Protein AF-A0A0F9HMZ0-F1 (afdb_monomer)

Radius of gyration: 17.21 Å; Cα contacts (8 Å, |Δi|>4): 20; chains: 1; bounding box: 32×27×49 Å

pLDDT: mean 77.8, std 12.12, range [44.94, 93.88]

Sequence (105 aa):
MAMVFYSITKEVNLLLPMVVMAVAVAFVPAPIFSLLSKISRPGNLGLSFGILSMFASMGMLFGPYVTGFLRDKTGSYEVSFAFLSILALLLSLTAFALRIKMRGD

Foldseek 3Di:
DVVVVVVDPPDDDPPVVVVVVVVVVVVPPVCVLVVLVVVDDPVCSVVSVVVVVVVVVVCVVVLCVVLVVQCVVPVDNVRSVVVVVVVVVVVVVVVVVVVVVVVVD

Solvent-accessible surface area (backbone atoms only — not comparable to full-atom values): 6086 Å² total; per-residue (Å²): 116,74,69,65,62,64,68,42,70,81,84,65,61,73,60,57,64,50,51,55,49,54,56,57,55,65,63,48,59,61,59,53,57,54,50,48,62,72,74,41,55,88,92,44,42,69,60,53,53,48,53,52,48,51,54,49,51,48,46,66,54,50,49,58,52,52,41,47,51,47,28,72,74,64,78,40,68,65,61,31,52,50,52,52,49,52,53,51,49,52,50,50,50,52,52,49,53,50,53,56,56,68,72,74,113

Structure (mmCIF, N/CA/C/O backbone):
data_AF-A0A0F9HMZ0-F1
#
_entry.id   AF-A0A0F9HMZ0-F1
#
loop_
_atom_site.group_PDB
_atom_site.id
_atom_site.type_symbol
_atom_site.label_atom_id
_atom_site.label_alt_id
_atom_site.label_comp_id
_atom_site.label_asym_id
_atom_site.label_entity_id
_atom_site.label_seq_id
_atom_site.pdbx_PDB_ins_code
_atom_site.Cartn_x
_atom_site.Cartn_y
_atom_site.Cartn_z
_atom_site.occupancy
_atom_site.B_iso_or_equiv
_atom_site.auth_seq_id
_atom_site.auth_comp_id
_atom_site.auth_asym_id
_atom_site.auth_atom_id
_atom_site.pdbx_PDB_model_num
ATOM 1 N N . MET A 1 1 ? 2.892 -16.643 -9.243 1.00 49.12 1 MET A N 1
ATOM 2 C CA . MET A 1 1 ? 1.812 -15.709 -9.633 1.00 49.12 1 MET A CA 1
ATOM 3 C C . MET A 1 1 ? 2.305 -14.536 -10.476 1.00 49.12 1 MET A C 1
ATOM 5 O O . MET A 1 1 ? 1.674 -14.281 -11.484 1.00 49.12 1 MET A O 1
ATOM 9 N N . ALA A 1 2 ? 3.449 -13.901 -10.188 1.00 45.78 2 ALA A N 1
ATOM 10 C CA . ALA A 1 2 ? 3.995 -12.817 -11.028 1.00 45.78 2 ALA A CA 1
ATOM 11 C C . ALA A 1 2 ? 4.328 -13.220 -12.488 1.00 45.78 2 ALA A C 1
ATOM 13 O O . ALA A 1 2 ? 4.145 -12.430 -13.406 1.00 45.78 2 ALA A O 1
ATOM 14 N N . MET A 1 3 ? 4.749 -14.469 -12.723 1.00 45.12 3 MET A N 1
ATOM 15 C CA . MET A 1 3 ? 5.174 -14.939 -14.053 1.00 45.12 3 MET A CA 1
ATOM 16 C C . MET A 1 3 ? 4.003 -15.185 -15.032 1.00 45.12 3 MET A C 1
ATOM 18 O O . MET A 1 3 ? 4.167 -15.048 -16.240 1.00 45.12 3 MET A O 1
ATOM 22 N N . VAL A 1 4 ? 2.799 -15.474 -14.516 1.00 53.94 4 VAL A N 1
ATOM 23 C CA . VAL A 1 4 ? 1.580 -15.653 -15.335 1.00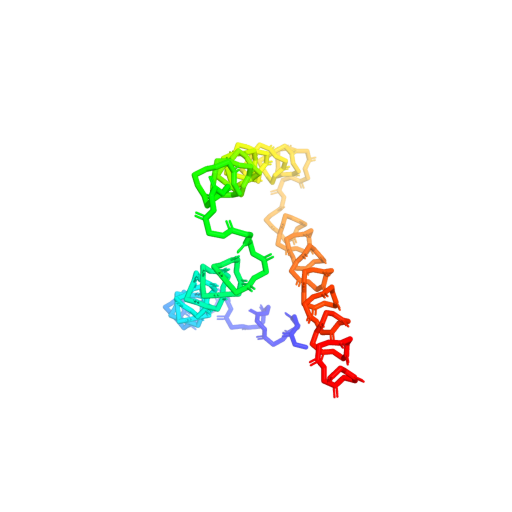 53.94 4 VAL A CA 1
ATOM 24 C C . VAL A 1 4 ? 1.074 -14.303 -15.853 1.00 53.94 4 VAL A C 1
ATOM 26 O O . VAL A 1 4 ? 0.629 -14.207 -16.992 1.00 53.94 4 VAL A O 1
ATOM 29 N N . PHE A 1 5 ? 1.228 -13.237 -15.062 1.00 54.66 5 PHE A N 1
ATOM 30 C CA . PHE A 1 5 ? 0.898 -11.875 -15.492 1.00 54.66 5 PHE A CA 1
ATOM 31 C C . PHE A 1 5 ? 1.864 -11.333 -16.557 1.00 54.66 5 PHE A C 1
ATOM 33 O O . PHE A 1 5 ? 1.451 -10.520 -17.377 1.00 54.66 5 PHE A O 1
ATOM 40 N N . TYR A 1 6 ? 3.114 -11.810 -16.588 1.00 54.12 6 TYR A N 1
ATOM 41 C CA . TYR A 1 6 ? 4.121 -11.382 -17.566 1.00 54.12 6 TYR A CA 1
ATOM 42 C C . TYR A 1 6 ? 3.863 -11.913 -18.986 1.00 54.12 6 TYR A C 1
ATOM 44 O O . TYR A 1 6 ? 4.194 -11.249 -19.961 1.00 54.12 6 TYR A O 1
ATOM 52 N N . SER A 1 7 ? 3.248 -13.094 -19.126 1.00 45.69 7 SER A N 1
ATOM 53 C CA . SER A 1 7 ? 3.023 -13.706 -20.450 1.00 45.69 7 SER A CA 1
ATOM 54 C C . SER A 1 7 ? 1.750 -13.216 -21.156 1.00 45.69 7 SER A C 1
ATOM 56 O O . SER A 1 7 ? 1.618 -13.400 -22.360 1.00 45.69 7 SER A O 1
ATOM 58 N N . ILE A 1 8 ? 0.818 -12.573 -20.440 1.00 52.69 8 ILE A N 1
ATOM 59 C CA . ILE A 1 8 ? -0.467 -12.099 -20.998 1.00 52.69 8 ILE A CA 1
ATOM 60 C C . ILE A 1 8 ? -0.343 -10.693 -21.618 1.00 52.69 8 ILE A C 1
ATOM 62 O O . ILE A 1 8 ? -1.125 -10.320 -22.487 1.00 52.69 8 ILE A O 1
ATOM 66 N N . THR A 1 9 ? 0.655 -9.902 -21.220 1.00 54.81 9 THR A N 1
ATOM 67 C CA . THR A 1 9 ? 0.768 -8.484 -21.603 1.00 54.81 9 THR A CA 1
ATOM 68 C C . THR A 1 9 ? 1.266 -8.229 -23.023 1.00 54.81 9 THR A C 1
ATOM 70 O O . THR A 1 9 ? 1.112 -7.104 -23.492 1.00 54.81 9 THR A O 1
ATOM 73 N N . LYS A 1 10 ? 1.849 -9.216 -23.720 1.00 52.38 10 LYS A N 1
ATOM 74 C CA . LYS A 1 10 ? 2.477 -8.959 -25.027 1.00 52.38 10 LYS A CA 1
ATOM 75 C C . LYS A 1 10 ? 1.561 -9.044 -26.247 1.00 52.38 10 LYS A C 1
ATOM 77 O O . LYS A 1 10 ? 1.842 -8.326 -27.192 1.00 52.38 10 LYS A O 1
ATOM 82 N N . GLU A 1 11 ? 0.487 -9.838 -26.251 1.00 56.19 11 GLU A N 1
ATOM 83 C CA . GLU A 1 11 ? -0.248 -10.076 -27.514 1.00 56.19 11 GLU A CA 1
ATOM 84 C C . GLU A 1 11 ? -1.786 -10.026 -27.414 1.00 56.19 11 GLU A C 1
ATOM 86 O O . GLU A 1 11 ? -2.448 -9.867 -28.434 1.00 56.19 11 GLU A O 1
ATOM 91 N N . VAL A 1 12 ? -2.415 -10.106 -26.228 1.00 54.06 12 VAL A N 1
ATOM 92 C CA . VAL A 1 12 ? -3.892 -10.050 -26.136 1.00 54.06 12 VAL A CA 1
ATOM 93 C C . VAL A 1 12 ? -4.377 -9.665 -24.727 1.00 54.06 12 VAL A C 1
ATOM 95 O O . VAL A 1 12 ? -4.215 -10.424 -23.780 1.00 54.06 12 VAL A O 1
ATOM 98 N N . ASN A 1 13 ? -5.069 -8.523 -24.616 1.00 60.62 13 ASN A N 1
ATOM 99 C CA . ASN A 1 13 ? -5.875 -8.053 -23.469 1.00 60.62 13 ASN A CA 1
ATOM 100 C C . ASN A 1 13 ? -5.160 -7.406 -22.266 1.00 60.62 13 ASN A C 1
ATOM 102 O O . ASN A 1 13 ? -5.132 -7.949 -21.164 1.00 60.62 13 ASN A O 1
ATOM 106 N N . LEU A 1 14 ? -4.795 -6.127 -22.423 1.00 65.00 14 LEU A N 1
ATOM 107 C CA . LEU A 1 14 ? -4.560 -5.186 -21.311 1.00 65.00 14 LEU A CA 1
ATOM 108 C C . LEU A 1 14 ? -5.749 -5.094 -20.325 1.00 65.00 14 LEU A C 1
ATOM 110 O O . LEU A 1 14 ? -5.571 -4.768 -19.155 1.00 65.00 14 LEU A O 1
ATOM 114 N N . LEU A 1 15 ? -6.966 -5.397 -20.789 1.00 74.12 15 LEU A N 1
ATOM 115 C CA . LEU A 1 15 ? -8.201 -5.301 -20.006 1.00 74.12 15 LEU A CA 1
ATOM 116 C C . LEU A 1 15 ? -8.245 -6.284 -18.831 1.00 74.12 15 LEU A C 1
ATOM 118 O O . LEU A 1 15 ? -8.708 -5.928 -17.751 1.00 74.12 15 LEU A O 1
ATOM 122 N N . LEU A 1 16 ? -7.744 -7.507 -19.016 1.00 76.12 16 LEU A N 1
ATOM 123 C CA . LEU A 1 16 ? -7.801 -8.552 -17.993 1.00 76.12 16 LEU A CA 1
ATOM 124 C C . LEU A 1 16 ? -7.024 -8.165 -16.718 1.00 76.12 16 LEU A C 1
ATOM 126 O O . LEU A 1 16 ? -7.632 -8.167 -15.645 1.00 76.12 16 LEU A O 1
ATOM 130 N N . PRO A 1 17 ? -5.733 -7.773 -16.775 1.00 75.06 17 PRO A N 1
ATOM 131 C CA . PRO A 1 17 ? -5.011 -7.347 -15.578 1.00 75.06 17 PRO A CA 1
ATOM 132 C C . PRO A 1 17 ? -5.602 -6.077 -14.947 1.00 75.06 17 PRO A C 1
ATOM 134 O O . PRO A 1 17 ? -5.613 -5.973 -13.722 1.00 75.06 17 PRO A O 1
ATOM 137 N N . MET A 1 18 ? -6.154 -5.149 -15.739 1.00 77.06 18 MET A N 1
ATOM 138 C CA . MET A 1 18 ? -6.819 -3.952 -15.204 1.00 77.06 18 MET A CA 1
ATOM 139 C C . MET A 1 18 ? -8.082 -4.298 -14.410 1.00 77.06 18 MET A C 1
ATOM 141 O O . MET A 1 18 ? -8.261 -3.786 -13.306 1.00 77.06 18 MET A O 1
ATOM 145 N N . VAL A 1 19 ? -8.932 -5.194 -14.926 1.00 84.81 19 VAL A N 1
ATOM 146 C CA . VAL A 1 19 ? -10.141 -5.648 -14.220 1.00 84.81 19 VAL A CA 1
ATOM 147 C C . VAL A 1 19 ? -9.769 -6.379 -12.933 1.00 84.81 19 VAL A C 1
ATOM 149 O O . VAL A 1 19 ? -10.339 -6.091 -11.883 1.00 84.81 19 VAL A O 1
ATOM 152 N N . VAL A 1 20 ? -8.774 -7.270 -12.975 1.00 83.56 20 VAL A N 1
ATOM 153 C CA . VAL A 1 20 ? -8.303 -7.987 -11.778 1.00 83.56 20 VAL A CA 1
ATOM 154 C C . VAL A 1 20 ? -7.776 -7.013 -10.720 1.00 83.56 20 VAL A C 1
ATOM 156 O O . VAL A 1 20 ? -8.119 -7.150 -9.547 1.00 83.56 20 VAL A O 1
ATOM 159 N N . MET A 1 21 ? -6.997 -6.001 -11.117 1.00 80.94 21 MET A N 1
ATOM 160 C CA . MET A 1 21 ? -6.528 -4.961 -10.195 1.00 80.94 21 MET A CA 1
ATOM 161 C C . MET A 1 21 ? -7.679 -4.128 -9.624 1.00 80.94 21 MET A C 1
ATOM 163 O O . MET A 1 21 ? -7.711 -3.899 -8.418 1.00 80.94 21 MET A O 1
ATOM 167 N N . ALA A 1 22 ? -8.635 -3.704 -10.454 1.00 83.56 22 ALA A N 1
ATOM 168 C CA . ALA A 1 22 ? -9.776 -2.902 -10.015 1.00 83.56 22 ALA A CA 1
ATOM 169 C C . ALA A 1 22 ? -10.638 -3.654 -8.992 1.00 83.56 22 ALA A C 1
ATOM 171 O O . ALA A 1 22 ? -10.965 -3.112 -7.935 1.00 83.56 22 ALA A O 1
ATOM 172 N N . VAL A 1 23 ? -10.942 -4.926 -9.272 1.00 87.06 23 VAL A N 1
ATOM 173 C CA . VAL A 1 23 ? -11.668 -5.797 -8.343 1.00 87.06 23 VAL A CA 1
ATOM 174 C C . VAL A 1 23 ? -10.875 -5.957 -7.049 1.00 87.06 23 VAL A C 1
ATOM 176 O O . VAL A 1 23 ? -11.430 -5.745 -5.977 1.00 87.06 23 VAL A O 1
ATOM 179 N N . ALA A 1 24 ? -9.576 -6.260 -7.121 1.00 84.00 24 ALA A N 1
ATOM 180 C CA . ALA A 1 24 ? -8.744 -6.432 -5.931 1.00 84.00 24 ALA A CA 1
ATOM 181 C C . ALA A 1 24 ? -8.700 -5.171 -5.050 1.00 84.00 24 ALA A C 1
ATOM 183 O O . ALA A 1 24 ? -8.849 -5.270 -3.833 1.00 84.00 24 ALA A O 1
ATOM 184 N N . VAL A 1 25 ? -8.547 -3.985 -5.649 1.00 82.81 25 VAL A N 1
ATOM 185 C CA . VAL A 1 25 ? -8.510 -2.704 -4.925 1.00 82.81 25 VAL A CA 1
ATOM 186 C C . VAL A 1 25 ? -9.855 -2.382 -4.270 1.00 82.81 25 VAL A C 1
ATOM 188 O O . VAL A 1 25 ? -9.872 -1.850 -3.161 1.00 82.81 25 VAL A O 1
ATOM 191 N N . ALA A 1 26 ? -10.980 -2.753 -4.887 1.00 86.25 26 ALA A N 1
ATOM 192 C CA . ALA A 1 26 ? -12.308 -2.527 -4.313 1.00 86.25 26 ALA A CA 1
ATOM 193 C C . ALA A 1 26 ? -12.515 -3.246 -2.964 1.00 86.25 26 ALA A C 1
ATOM 195 O O . ALA A 1 26 ? -13.255 -2.757 -2.110 1.00 86.25 26 ALA A O 1
ATOM 196 N N . PHE A 1 27 ? -11.820 -4.363 -2.729 1.00 84.44 27 PHE A N 1
ATOM 197 C CA . PHE A 1 27 ? -11.885 -5.106 -1.465 1.00 84.44 27 PHE A CA 1
ATOM 198 C C . PHE A 1 27 ? -10.986 -4.549 -0.353 1.00 84.44 27 PHE A C 1
ATOM 200 O O . PHE A 1 27 ? -11.045 -5.039 0.771 1.00 84.44 27 PHE A O 1
ATOM 207 N N . VAL A 1 28 ? -10.165 -3.534 -0.624 1.00 84.06 28 VAL A N 1
ATOM 208 C CA . VAL A 1 28 ? -9.220 -2.968 0.351 1.00 84.06 28 VAL A CA 1
ATOM 209 C C . VAL A 1 28 ? -9.878 -1.994 1.346 1.00 84.06 28 VAL A C 1
ATOM 211 O O . VAL A 1 28 ? -9.708 -2.189 2.551 1.00 84.06 28 VAL A O 1
ATOM 214 N N . PRO A 1 29 ? -10.645 -0.963 0.931 1.00 84.00 29 PRO A N 1
ATOM 215 C CA . PRO A 1 29 ? -11.132 0.055 1.867 1.00 84.00 29 PRO A CA 1
ATOM 216 C C . PRO A 1 29 ? -12.165 -0.477 2.871 1.00 84.00 29 PRO A C 1
ATOM 218 O O . PRO A 1 29 ? -12.134 -0.094 4.040 1.00 84.00 29 PRO A O 1
ATOM 221 N N . ALA A 1 30 ? -13.052 -1.384 2.450 1.00 85.06 30 ALA A N 1
ATOM 222 C CA . ALA A 1 30 ? -14.131 -1.910 3.291 1.00 85.06 30 ALA A CA 1
ATOM 223 C C . ALA A 1 30 ? -13.641 -2.555 4.611 1.00 85.06 30 ALA A C 1
ATOM 225 O O . ALA A 1 30 ? -14.082 -2.120 5.681 1.00 85.06 30 ALA A O 1
ATOM 226 N N . PRO A 1 31 ? -12.714 -3.535 4.597 1.00 84.56 31 PRO A N 1
ATOM 227 C CA . PRO A 1 31 ? -12.183 -4.108 5.828 1.00 84.56 31 PRO A CA 1
ATOM 228 C C . PRO A 1 31 ? -11.332 -3.110 6.615 1.00 84.56 31 PRO A C 1
ATOM 230 O O . PRO A 1 31 ? -11.404 -3.126 7.837 1.00 84.56 31 PRO A O 1
ATOM 233 N N . ILE A 1 32 ? -10.572 -2.219 5.965 1.00 85.50 32 ILE A N 1
ATOM 234 C CA . ILE A 1 32 ? -9.716 -1.245 6.665 1.00 85.50 32 ILE A CA 1
ATOM 235 C C . ILE A 1 32 ? -10.554 -0.299 7.530 1.00 85.50 32 ILE A C 1
ATOM 237 O O . ILE A 1 32 ? -10.277 -0.145 8.720 1.00 85.50 32 ILE A O 1
ATOM 241 N N . PHE A 1 33 ? -11.599 0.306 6.961 1.00 85.69 33 PHE A N 1
ATOM 242 C CA . PHE A 1 33 ? -12.441 1.246 7.700 1.00 85.69 33 PHE A CA 1
ATOM 243 C C . PHE A 1 33 ? -13.287 0.553 8.772 1.00 85.69 33 PHE A C 1
ATOM 245 O O . PHE A 1 33 ? -13.426 1.077 9.879 1.00 85.69 33 PHE A O 1
ATOM 252 N N . SER A 1 34 ? -13.795 -0.651 8.484 1.00 86.06 34 SER A N 1
ATOM 253 C CA . SER A 1 34 ? -14.520 -1.451 9.477 1.00 86.06 34 SER A CA 1
ATOM 254 C C . SER A 1 34 ? -13.620 -1.831 10.658 1.00 86.06 34 SER A C 1
ATOM 256 O O . SER A 1 34 ? -13.995 -1.618 11.813 1.00 86.06 34 SER A O 1
ATOM 258 N N . LEU A 1 35 ? -12.401 -2.310 10.391 1.00 82.94 35 LEU A N 1
ATOM 259 C CA . LEU A 1 35 ? -11.456 -2.719 11.427 1.00 82.94 35 LEU A CA 1
ATOM 260 C C . LEU A 1 35 ? -11.006 -1.545 12.293 1.00 82.94 35 LEU A C 1
ATOM 262 O O . LEU A 1 35 ? -10.944 -1.672 13.515 1.00 82.94 35 LEU A O 1
ATOM 266 N N . LEU A 1 36 ? -10.742 -0.393 11.670 1.00 84.25 36 LEU A N 1
ATOM 267 C CA . LEU A 1 36 ? -10.344 0.812 12.388 1.00 84.25 36 LEU A CA 1
ATOM 268 C C . LEU A 1 36 ? -11.431 1.238 13.380 1.00 84.25 36 LEU A C 1
ATOM 270 O O . LEU A 1 36 ? -11.131 1.469 14.546 1.00 84.25 36 LEU A O 1
ATOM 274 N N . SER A 1 37 ? -12.699 1.242 12.957 1.00 82.31 37 SER A N 1
ATOM 275 C CA . SER A 1 37 ? -13.821 1.582 13.842 1.00 82.31 37 SER A CA 1
ATOM 276 C C . SER A 1 37 ? -13.978 0.626 15.035 1.00 82.31 37 SER A C 1
ATOM 278 O O . SER A 1 37 ? -14.435 1.051 16.092 1.00 82.31 37 SER A O 1
ATOM 280 N N . LYS A 1 38 ? -13.556 -0.640 14.895 1.00 82.62 38 LYS A N 1
ATOM 281 C CA . LYS A 1 38 ? -13.617 -1.657 15.957 1.00 82.62 38 LYS A CA 1
ATOM 282 C C . LYS A 1 38 ? -12.476 -1.535 16.975 1.00 82.62 38 LYS A C 1
ATOM 284 O O . LYS A 1 38 ? -12.668 -1.869 18.140 1.00 82.62 38 LYS A O 1
ATOM 289 N N . ILE A 1 39 ? -11.293 -1.096 16.543 1.00 81.56 39 ILE A N 1
ATOM 290 C CA . ILE A 1 39 ? -10.102 -0.953 17.405 1.00 81.56 39 ILE A CA 1
ATOM 291 C C . ILE A 1 39 ? -10.077 0.427 18.084 1.00 81.56 39 ILE A C 1
ATOM 293 O O . ILE A 1 39 ? -9.557 0.584 19.191 1.00 81.56 39 ILE A O 1
ATOM 297 N N . SER A 1 40 ? -10.641 1.444 17.436 1.00 80.31 40 SER A N 1
ATOM 298 C CA . SER A 1 40 ? -10.663 2.808 17.950 1.00 80.31 40 SER A CA 1
ATOM 299 C C . SER A 1 40 ? -11.685 2.995 19.070 1.00 80.31 40 SER A C 1
ATOM 301 O O . SER A 1 40 ? -12.832 2.566 18.988 1.00 80.31 40 SER A O 1
ATOM 303 N N . ARG A 1 41 ? -11.284 3.715 20.125 1.00 76.81 41 ARG A N 1
ATOM 304 C CA . ARG A 1 41 ? -12.205 4.120 21.197 1.00 76.81 41 ARG A CA 1
ATOM 305 C C . ARG A 1 41 ? -13.246 5.113 20.648 1.00 76.81 41 ARG A C 1
ATOM 307 O O . ARG A 1 41 ? -12.845 6.009 19.901 1.00 76.81 41 ARG A O 1
ATOM 314 N N . PRO A 1 42 ? -14.523 5.047 21.077 1.00 72.00 42 PRO A N 1
ATOM 315 C CA . PRO A 1 42 ? -15.605 5.890 20.551 1.00 72.00 42 PRO A CA 1
ATOM 316 C C . PRO A 1 42 ? -15.309 7.399 20.571 1.00 72.00 42 PRO A C 1
ATOM 318 O O . PRO A 1 42 ? -15.703 8.113 19.657 1.00 72.00 42 PRO A O 1
ATOM 321 N N . GLY A 1 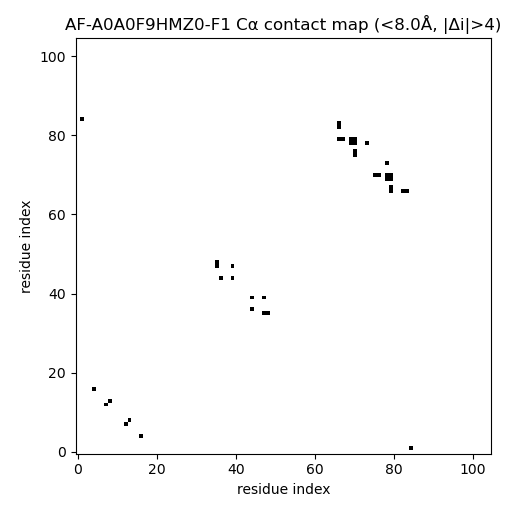43 ? -14.561 7.883 21.570 1.00 78.88 43 GLY A N 1
ATOM 322 C CA . GLY A 1 43 ? -14.183 9.299 21.682 1.00 78.88 43 GLY A CA 1
ATOM 323 C C . GLY A 1 43 ? -13.057 9.762 20.746 1.00 78.88 43 GLY A C 1
ATOM 324 O O . GLY A 1 43 ? -12.913 10.957 20.528 1.00 78.88 43 GLY A O 1
ATOM 325 N N . ASN A 1 44 ? -12.276 8.844 20.162 1.00 83.69 44 ASN A N 1
ATOM 326 C CA . ASN A 1 44 ? -11.068 9.158 19.379 1.00 83.69 44 ASN A CA 1
ATOM 327 C C . ASN A 1 44 ? -11.152 8.683 17.917 1.00 83.69 44 ASN A C 1
ATOM 329 O O . ASN A 1 44 ? -10.123 8.524 17.249 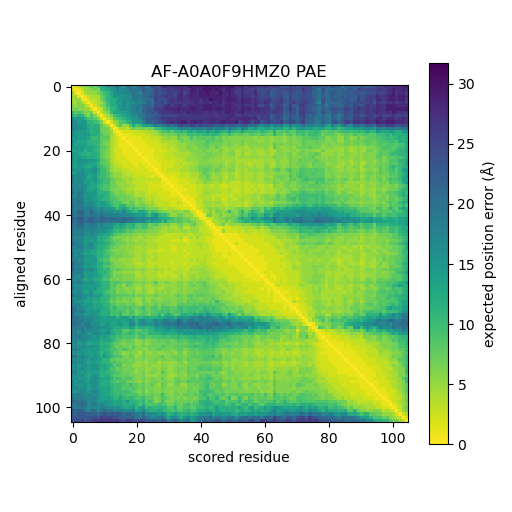1.00 83.69 44 ASN A O 1
ATOM 333 N N . LEU A 1 45 ? -12.362 8.440 17.406 1.00 84.38 45 LEU A N 1
ATOM 334 C CA . LEU A 1 45 ? -12.572 7.986 16.028 1.00 84.38 45 LEU A CA 1
ATOM 335 C C . LEU A 1 45 ? -11.989 8.986 15.018 1.00 84.38 45 LEU A C 1
ATOM 337 O O . LEU A 1 45 ? -11.206 8.588 14.160 1.00 84.38 45 LEU A O 1
ATOM 341 N N . GLY A 1 46 ? -12.258 10.286 15.183 1.00 86.50 46 GLY A N 1
ATOM 342 C CA . GLY A 1 46 ? -11.723 11.329 14.296 1.00 86.50 46 GLY A CA 1
ATOM 343 C C . GLY A 1 46 ? -10.191 11.343 14.218 1.00 86.50 46 GLY A C 1
ATOM 344 O O . GLY A 1 46 ? -9.633 11.413 13.127 1.00 86.50 46 GLY A O 1
ATOM 345 N N . LEU A 1 47 ? -9.500 11.176 15.353 1.00 88.25 47 LEU A N 1
ATOM 346 C CA . LEU A 1 47 ? -8.033 11.088 15.387 1.00 88.25 47 LEU A CA 1
ATOM 347 C C . LEU A 1 47 ? -7.517 9.828 14.688 1.00 88.25 47 LEU A C 1
ATOM 349 O O . LEU A 1 47 ? -6.539 9.886 13.948 1.00 88.25 47 LEU A O 1
ATOM 353 N N . SER A 1 48 ? -8.191 8.695 14.884 1.00 88.00 48 SER A N 1
ATOM 354 C CA . SER A 1 48 ? -7.787 7.421 14.281 1.00 88.00 48 SER A CA 1
ATOM 355 C C . SER A 1 48 ? -7.918 7.449 12.756 1.00 88.00 48 SER A C 1
ATOM 357 O O . SER A 1 48 ? -6.997 7.052 12.043 1.00 88.00 48 SER A O 1
ATOM 359 N N . PHE A 1 49 ? -9.035 7.979 12.248 1.00 89.56 49 PHE A N 1
ATOM 360 C CA . PHE A 1 49 ? -9.236 8.192 10.813 1.00 89.56 49 PHE A CA 1
ATOM 361 C C . PHE A 1 49 ? -8.302 9.273 10.254 1.00 89.56 49 PHE A C 1
ATOM 363 O O . PHE A 1 49 ? -7.846 9.146 9.118 1.00 89.56 49 PHE A O 1
ATOM 370 N N . GLY A 1 50 ? -7.965 10.297 11.045 1.00 90.75 50 GLY A N 1
ATOM 371 C CA . GLY A 1 50 ? -6.980 11.317 10.682 1.00 90.75 50 GLY A CA 1
ATOM 372 C C . GLY A 1 50 ? -5.588 10.725 10.462 1.0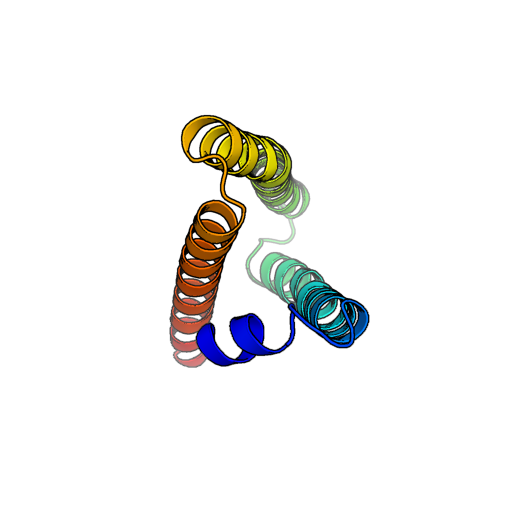0 90.75 50 GLY A C 1
ATOM 373 O O . GLY A 1 50 ? -4.991 10.939 9.409 1.00 90.75 50 GLY A O 1
ATOM 374 N N . ILE A 1 51 ? -5.106 9.903 11.401 1.00 91.12 51 ILE A N 1
ATOM 375 C CA . ILE A 1 51 ? -3.823 9.196 11.271 1.00 91.12 51 ILE A CA 1
ATOM 376 C C . ILE A 1 51 ? -3.841 8.273 10.046 1.00 91.12 51 ILE A C 1
ATOM 378 O O . ILE A 1 51 ? -2.925 8.336 9.226 1.00 91.12 51 ILE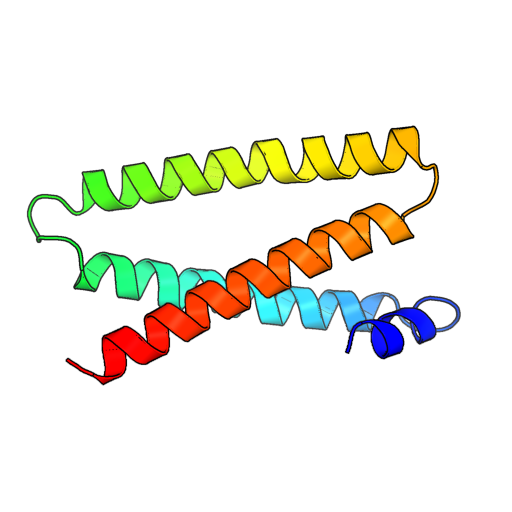 A O 1
ATOM 382 N N . LEU A 1 52 ? -4.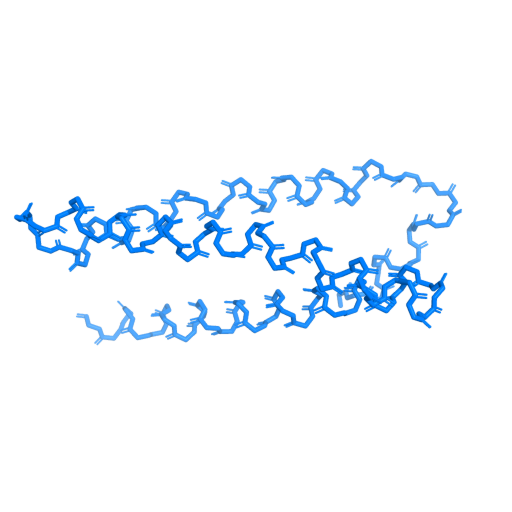900 7.467 9.870 1.00 90.44 52 LEU A N 1
ATOM 383 C CA . LEU A 1 52 ? -5.049 6.606 8.690 1.00 90.44 52 LEU A CA 1
ATOM 384 C C . LEU A 1 52 ? -4.974 7.422 7.386 1.00 90.44 52 LEU A C 1
ATOM 386 O O . LEU A 1 52 ? -4.263 7.041 6.457 1.00 90.44 52 LEU A O 1
ATOM 39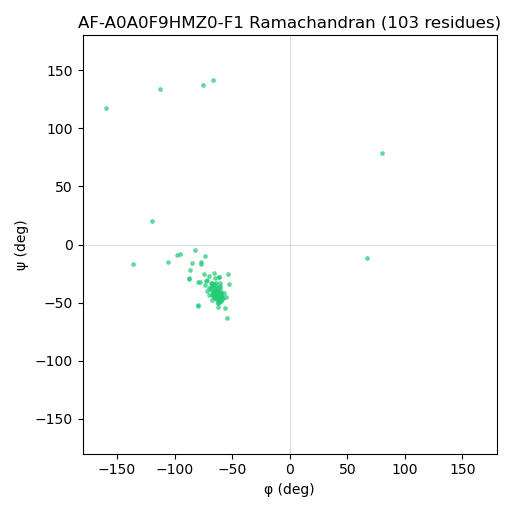0 N N . SER A 1 53 ? -5.668 8.559 7.331 1.00 90.06 53 SER A N 1
ATOM 391 C CA . SER A 1 53 ? -5.710 9.434 6.153 1.00 90.06 53 SER A CA 1
ATOM 392 C C . SER A 1 53 ? -4.362 10.095 5.858 1.00 90.06 53 SER A C 1
ATOM 394 O O . SER A 1 53 ? -4.005 10.244 4.687 1.00 90.06 53 SER A O 1
ATOM 396 N N . MET A 1 54 ? -3.580 10.448 6.886 1.00 93.88 54 MET A N 1
ATOM 397 C CA . MET A 1 54 ? -2.217 10.958 6.695 1.00 93.88 54 MET A CA 1
ATOM 398 C C . MET A 1 54 ? -1.321 9.901 6.051 1.00 93.88 54 MET A C 1
ATOM 400 O O . MET A 1 54 ? -0.665 10.191 5.051 1.00 93.88 54 MET A O 1
ATOM 404 N N . PHE A 1 55 ? -1.337 8.667 6.563 1.00 90.06 55 PHE A N 1
ATOM 405 C CA . PHE A 1 55 ? -0.556 7.575 5.977 1.00 90.06 55 PHE A CA 1
ATOM 406 C C . PHE A 1 55 ? -1.017 7.230 4.556 1.00 90.06 55 PHE A C 1
ATOM 408 O O . PHE A 1 55 ? -0.179 7.017 3.681 1.00 90.06 55 PHE A O 1
ATOM 415 N N . ALA A 1 56 ? -2.327 7.236 4.293 1.00 88.19 56 ALA A N 1
ATOM 416 C CA . ALA A 1 56 ? -2.860 7.042 2.946 1.00 88.19 56 ALA A CA 1
ATOM 417 C C . ALA A 1 56 ? -2.381 8.138 1.979 1.00 88.19 56 ALA A C 1
ATOM 419 O O . ALA A 1 56 ? -1.931 7.836 0.874 1.00 88.19 56 ALA A O 1
ATOM 420 N N . SER A 1 57 ? -2.405 9.403 2.410 1.00 91.81 57 SER A N 1
ATOM 421 C CA . SER A 1 57 ? -1.929 10.539 1.610 1.00 91.81 57 SER A CA 1
ATOM 422 C C . SER A 1 57 ? -0.426 10.471 1.347 1.00 91.81 57 SER A C 1
ATOM 424 O O . SER A 1 57 ? 0.011 10.706 0.222 1.00 91.81 57 SER A O 1
ATOM 426 N N . MET A 1 58 ? 0.369 10.073 2.345 1.00 92.69 58 MET A N 1
ATOM 427 C CA . MET A 1 58 ? 1.794 9.802 2.148 1.00 92.69 58 MET A CA 1
ATOM 428 C C . MET A 1 58 ? 2.003 8.691 1.117 1.00 92.69 58 MET A C 1
ATOM 430 O O . MET A 1 58 ? 2.810 8.854 0.210 1.00 92.69 58 MET A O 1
ATOM 434 N N . GLY A 1 59 ? 1.249 7.593 1.194 1.00 86.44 59 GLY A N 1
ATOM 435 C CA . GLY A 1 59 ? 1.314 6.517 0.204 1.00 86.44 59 GLY A CA 1
ATOM 436 C C . GLY A 1 59 ? 0.998 6.994 -1.218 1.00 86.44 59 GLY A C 1
ATOM 437 O O . GLY A 1 59 ? 1.724 6.656 -2.151 1.00 86.44 59 GLY A O 1
ATOM 438 N N . MET A 1 60 ? -0.031 7.831 -1.378 1.00 87.44 60 MET A N 1
ATOM 439 C CA . MET A 1 60 ? -0.390 8.431 -2.671 1.00 87.44 60 MET A CA 1
ATOM 440 C C . MET A 1 60 ? 0.679 9.386 -3.212 1.00 87.44 60 MET A C 1
ATOM 442 O O . MET A 1 60 ? 0.810 9.508 -4.425 1.00 87.44 60 MET A O 1
ATOM 446 N N . LEU A 1 61 ? 1.459 10.031 -2.343 1.00 90.88 61 LEU A N 1
ATOM 447 C CA . LEU A 1 61 ? 2.579 10.882 -2.743 1.00 90.88 61 LEU A CA 1
ATOM 448 C C . LEU A 1 61 ? 3.824 10.056 -3.100 1.00 90.88 61 LEU A C 1
ATOM 450 O O . LEU A 1 61 ? 4.389 10.196 -4.184 1.00 90.88 61 LEU A O 1
ATOM 454 N N . PHE A 1 62 ? 4.255 9.175 -2.195 1.00 87.69 62 PHE A N 1
ATOM 455 C CA . PHE A 1 62 ? 5.491 8.408 -2.346 1.00 87.69 62 PHE A CA 1
ATOM 456 C C . PHE A 1 62 ? 5.378 7.299 -3.396 1.00 87.69 62 PHE A C 1
ATOM 458 O O . PHE A 1 62 ? 6.364 7.000 -4.062 1.00 87.69 62 PHE A O 1
ATOM 465 N N . GLY A 1 63 ? 4.196 6.708 -3.589 1.00 84.19 63 GLY A N 1
ATOM 466 C CA . GLY A 1 63 ? 3.959 5.644 -4.569 1.00 84.19 63 GLY A CA 1
ATOM 467 C C . GLY A 1 63 ? 4.380 6.018 -5.998 1.00 84.19 63 GLY A C 1
ATOM 468 O O . GLY A 1 63 ? 5.303 5.397 -6.537 1.00 84.19 63 GLY A O 1
ATOM 469 N N . PRO A 1 64 ? 3.758 7.032 -6.629 1.00 84.88 64 PRO A N 1
ATOM 470 C CA . PRO A 1 64 ? 4.136 7.483 -7.966 1.00 84.88 64 PRO A CA 1
ATOM 471 C C . PRO A 1 64 ? 5.539 8.096 -7.999 1.00 84.88 64 PRO A C 1
ATOM 473 O O . PRO A 1 64 ? 6.256 7.895 -8.974 1.00 84.88 64 PRO A O 1
ATOM 476 N N . TYR A 1 65 ? 5.972 8.781 -6.934 1.00 86.31 65 TYR A N 1
ATOM 477 C CA . TYR A 1 65 ? 7.308 9.377 -6.876 1.00 86.31 65 TYR A CA 1
ATOM 478 C C . TYR A 1 65 ? 8.418 8.320 -6.960 1.00 86.31 65 TYR A C 1
ATOM 480 O O . TYR A 1 65 ? 9.313 8.412 -7.798 1.00 86.31 65 TYR A O 1
ATOM 488 N N . VAL A 1 66 ? 8.338 7.272 -6.136 1.00 84.69 66 VAL A N 1
ATOM 489 C CA . VAL A 1 66 ? 9.339 6.198 -6.113 1.00 84.69 66 VAL A CA 1
ATOM 490 C C . VAL A 1 66 ? 9.256 5.356 -7.386 1.00 84.69 66 VAL A C 1
ATOM 492 O O . VAL A 1 66 ? 10.282 5.060 -7.991 1.00 84.69 66 VAL A O 1
ATOM 495 N N . THR A 1 67 ? 8.053 4.997 -7.841 1.00 81.44 67 THR A N 1
ATOM 496 C CA . THR A 1 67 ? 7.891 4.185 -9.063 1.00 81.44 67 THR A CA 1
ATOM 497 C C . THR A 1 67 ? 8.290 4.927 -10.338 1.00 81.44 67 THR A C 1
ATOM 499 O O . THR A 1 67 ? 8.832 4.297 -11.250 1.00 81.44 67 THR A O 1
ATOM 502 N N . GLY A 1 68 ? 8.074 6.246 -10.384 1.00 82.38 68 GLY A N 1
ATOM 503 C CA . GLY A 1 68 ? 8.554 7.143 -11.432 1.00 82.38 68 GLY A CA 1
ATOM 504 C C . GLY A 1 68 ? 10.073 7.269 -11.416 1.00 82.38 68 GLY A C 1
ATOM 505 O O . GLY A 1 68 ? 10.709 7.022 -12.431 1.00 82.38 68 GLY A O 1
ATOM 506 N N . PHE A 1 69 ? 10.678 7.498 -10.249 1.00 82.75 69 PHE A N 1
ATOM 507 C CA . PHE A 1 69 ? 12.137 7.554 -10.122 1.00 82.75 69 PHE A CA 1
ATOM 508 C C . PHE A 1 69 ? 12.826 6.236 -10.523 1.00 82.75 69 PHE A C 1
ATOM 510 O O . PHE A 1 69 ?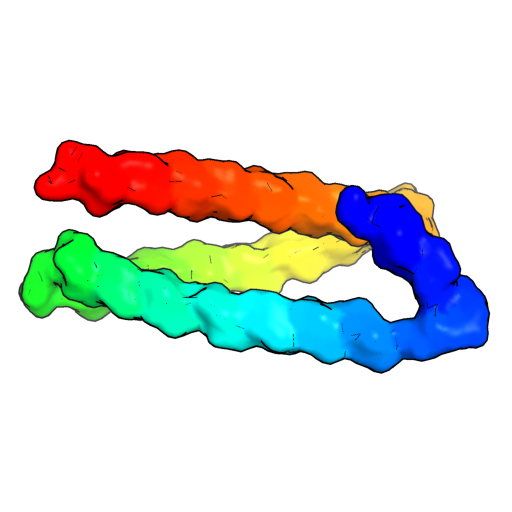 13.856 6.242 -11.200 1.00 82.75 69 PHE A O 1
ATOM 517 N N . LEU A 1 70 ? 12.248 5.089 -10.143 1.00 79.44 70 LEU A N 1
ATOM 518 C CA . LEU A 1 70 ? 12.721 3.768 -10.575 1.00 79.44 70 LEU A CA 1
ATOM 519 C C . LEU A 1 70 ? 12.606 3.604 -12.094 1.00 79.44 70 LEU A C 1
ATOM 521 O O . LEU A 1 70 ? 13.516 3.065 -12.725 1.00 79.44 70 LEU A O 1
ATOM 525 N N . ARG A 1 71 ? 11.521 4.097 -12.694 1.00 77.88 71 ARG A N 1
ATOM 526 C CA . ARG A 1 71 ? 11.351 4.077 -14.147 1.00 77.88 71 ARG A CA 1
ATOM 527 C C . ARG A 1 71 ? 12.407 4.938 -14.839 1.00 77.88 71 ARG A C 1
ATOM 529 O O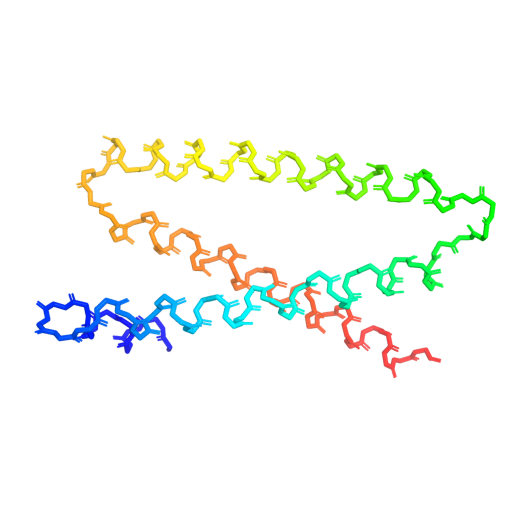 . ARG A 1 71 ? 13.030 4.462 -15.784 1.00 77.88 71 ARG A O 1
ATOM 536 N N . ASP A 1 72 ? 12.644 6.147 -14.345 1.00 79.69 72 ASP A N 1
ATOM 537 C CA . ASP A 1 72 ? 13.575 7.103 -14.950 1.00 79.69 72 ASP A CA 1
ATOM 538 C C . ASP A 1 72 ? 15.022 6.596 -14.921 1.00 79.69 72 ASP A C 1
ATOM 540 O O . ASP A 1 72 ? 15.768 6.793 -15.877 1.00 79.69 72 ASP A O 1
ATOM 544 N N . LYS A 1 73 ? 15.419 5.881 -13.859 1.00 76.94 73 LYS A N 1
ATOM 545 C CA . LYS A 1 73 ? 16.764 5.293 -13.768 1.00 76.94 73 LYS A CA 1
ATOM 546 C C . LYS A 1 73 ? 16.959 4.019 -14.580 1.00 76.94 73 LYS A C 1
ATOM 548 O O . LYS A 1 73 ? 18.079 3.758 -15.010 1.00 76.94 73 LYS A O 1
ATOM 553 N N . THR A 1 74 ? 15.918 3.206 -14.741 1.00 72.94 74 THR A N 1
ATOM 554 C CA . THR A 1 74 ? 16.066 1.855 -15.311 1.00 72.94 74 THR A CA 1
ATOM 555 C C . THR A 1 74 ? 15.558 1.747 -16.745 1.00 72.94 74 THR A C 1
ATOM 557 O O . THR A 1 74 ? 15.836 0.757 -17.415 1.00 72.94 74 THR A O 1
ATOM 560 N N . GLY A 1 75 ? 14.781 2.723 -17.226 1.00 68.88 75 GLY A N 1
ATOM 561 C CA . GLY A 1 75 ? 14.197 2.750 -18.572 1.00 68.88 75 GLY A CA 1
ATOM 562 C C . GLY A 1 75 ? 13.136 1.671 -18.846 1.00 68.88 75 GLY A C 1
ATOM 563 O O . GLY A 1 75 ? 12.422 1.759 -19.842 1.00 68.88 75 GLY A O 1
ATOM 564 N N . SER A 1 76 ? 12.989 0.676 -17.963 1.00 68.75 76 SER A N 1
ATOM 565 C CA . SER A 1 76 ? 12.066 -0.453 -18.095 1.00 68.75 76 SER A CA 1
ATOM 566 C C . SER A 1 76 ? 10.960 -0.408 -17.040 1.00 68.75 76 SER A C 1
ATOM 568 O O . SER A 1 76 ? 11.213 -0.239 -15.846 1.00 68.75 76 SER A O 1
ATOM 570 N N . TYR A 1 77 ? 9.719 -0.622 -17.482 1.00 67.94 77 TYR A N 1
ATOM 571 C CA . TYR A 1 77 ? 8.542 -0.735 -16.615 1.00 67.94 77 TYR A CA 1
ATOM 572 C C . TYR A 1 77 ? 8.580 -1.969 -15.704 1.00 67.94 77 TYR A C 1
ATOM 574 O O . TYR A 1 77 ? 7.962 -1.969 -14.640 1.00 67.94 77 TYR A O 1
ATOM 582 N N . GLU A 1 78 ? 9.309 -3.013 -16.100 1.00 70.31 78 GLU A N 1
ATOM 583 C CA . GLU A 1 78 ? 9.345 -4.295 -15.391 1.00 70.31 78 GLU A CA 1
ATOM 584 C C . GLU A 1 78 ? 9.861 -4.145 -13.954 1.00 70.31 78 GLU A C 1
ATOM 586 O O . GLU A 1 78 ? 9.329 -4.760 -13.031 1.00 70.31 78 GLU A O 1
ATOM 591 N N . VAL A 1 79 ? 10.840 -3.264 -13.743 1.00 72.88 79 VAL A N 1
ATOM 592 C CA . VAL A 1 79 ? 11.461 -3.041 -12.431 1.00 72.88 79 VAL A CA 1
ATOM 593 C C . VAL A 1 79 ? 10.515 -2.305 -11.483 1.00 72.88 79 VAL A C 1
ATOM 595 O O . VAL A 1 79 ? 10.394 -2.687 -10.318 1.00 72.88 79 VAL A O 1
ATOM 598 N N . SER A 1 80 ? 9.763 -1.319 -11.980 1.00 73.06 80 SER A N 1
ATOM 599 C CA . SER A 1 80 ? 8.733 -0.639 -11.186 1.00 73.06 80 SER A CA 1
ATOM 600 C C . SER A 1 80 ? 7.591 -1.591 -10.807 1.00 73.06 80 SER A C 1
ATOM 602 O O . SER A 1 80 ? 7.114 -1.553 -9.672 1.00 73.06 80 SER A O 1
ATOM 604 N N . PHE A 1 81 ? 7.188 -2.497 -11.707 1.00 75.50 81 PHE A N 1
ATOM 605 C CA . PHE A 1 81 ? 6.185 -3.525 -11.402 1.00 75.50 81 PHE A CA 1
ATOM 606 C C . PHE A 1 81 ? 6.689 -4.578 -10.409 1.00 75.50 81 PHE A C 1
ATOM 608 O O . PHE A 1 81 ? 5.937 -4.985 -9.519 1.00 75.50 81 PHE A O 1
ATOM 615 N N . ALA A 1 82 ? 7.951 -5.001 -10.511 1.00 79.25 82 ALA A N 1
ATOM 616 C CA . ALA A 1 82 ? 8.562 -5.910 -9.545 1.00 79.25 82 ALA A CA 1
ATOM 617 C C . ALA A 1 82 ? 8.625 -5.272 -8.148 1.00 79.25 82 ALA A C 1
ATOM 619 O O . ALA A 1 82 ? 8.231 -5.896 -7.163 1.00 79.25 82 ALA A O 1
ATOM 620 N N . PHE A 1 83 ? 9.025 -4.002 -8.069 1.00 79.94 83 PHE A N 1
ATOM 621 C CA . PHE A 1 83 ? 9.047 -3.238 -6.824 1.00 79.94 83 PHE A CA 1
ATOM 622 C C . PHE A 1 83 ? 7.654 -3.126 -6.184 1.00 79.94 83 PHE A C 1
ATOM 624 O O . PHE A 1 83 ? 7.480 -3.455 -5.008 1.00 79.94 83 PHE A O 1
ATOM 631 N N . LEU A 1 84 ? 6.637 -2.748 -6.967 1.00 80.62 84 LEU A N 1
ATOM 632 C CA . LEU A 1 84 ? 5.246 -2.704 -6.502 1.00 80.62 84 LEU A CA 1
ATOM 633 C C . LEU A 1 84 ? 4.735 -4.079 -6.053 1.00 80.62 84 LEU A C 1
ATOM 635 O O . LEU A 1 84 ? 3.999 -4.171 -5.073 1.00 80.62 84 LEU A O 1
ATOM 639 N N . SER A 1 85 ? 5.152 -5.154 -6.724 1.00 81.44 85 SER A N 1
ATOM 640 C CA . SER A 1 85 ? 4.778 -6.520 -6.345 1.00 81.44 85 SER A CA 1
ATOM 641 C C . SER A 1 85 ? 5.369 -6.921 -4.991 1.00 81.44 85 SER A C 1
ATOM 643 O O . SER A 1 85 ? 4.676 -7.535 -4.183 1.00 81.44 85 SER A O 1
ATOM 645 N N . ILE A 1 86 ? 6.619 -6.544 -4.703 1.00 84.88 86 ILE A N 1
ATOM 646 C CA . ILE A 1 86 ? 7.254 -6.796 -3.399 1.00 84.88 86 ILE A CA 1
ATOM 647 C C . ILE A 1 86 ? 6.523 -6.030 -2.289 1.00 84.88 86 ILE A C 1
ATOM 649 O O . ILE A 1 86 ? 6.212 -6.606 -1.246 1.00 84.88 86 ILE A O 1
ATOM 653 N N . LEU A 1 87 ? 6.186 -4.760 -2.529 1.00 83.62 87 LEU A N 1
ATOM 654 C CA . LEU A 1 87 ? 5.366 -3.961 -1.614 1.00 83.62 87 LEU A CA 1
ATOM 655 C C . LEU A 1 87 ? 4.002 -4.614 -1.357 1.00 83.62 87 LEU A C 1
ATOM 657 O O . LEU A 1 87 ? 3.591 -4.748 -0.206 1.00 83.62 87 LEU A O 1
ATOM 661 N N . ALA A 1 88 ? 3.324 -5.083 -2.407 1.00 82.94 88 ALA A N 1
ATOM 662 C CA . ALA A 1 88 ? 2.046 -5.777 -2.281 1.00 82.94 88 ALA A CA 1
ATOM 663 C C . ALA A 1 88 ? 2.162 -7.085 -1.475 1.00 82.94 88 ALA A C 1
ATOM 665 O O . ALA A 1 88 ? 1.282 -7.393 -0.670 1.00 82.94 88 ALA A O 1
ATOM 666 N N . LEU A 1 89 ? 3.258 -7.836 -1.632 1.00 86.31 89 LEU A N 1
ATOM 667 C CA . LEU A 1 89 ? 3.522 -9.042 -0.842 1.00 86.31 89 LEU A CA 1
ATOM 668 C C . LEU A 1 89 ? 3.772 -8.723 0.635 1.00 86.31 89 LEU A C 1
ATOM 670 O O . LEU A 1 89 ? 3.222 -9.403 1.498 1.00 86.31 89 LEU A O 1
ATOM 674 N N . LEU A 1 90 ? 4.541 -7.675 0.938 1.00 85.31 90 LEU A N 1
ATOM 675 C CA . LEU A 1 90 ? 4.757 -7.209 2.313 1.00 85.31 90 LEU A CA 1
ATOM 676 C C . LEU A 1 90 ? 3.440 -6.774 2.975 1.00 85.31 90 LEU A C 1
ATOM 678 O O . LEU A 1 90 ? 3.165 -7.137 4.122 1.00 85.31 90 LEU A O 1
ATOM 682 N N . LEU A 1 91 ? 2.586 -6.057 2.240 1.00 83.69 91 LEU A N 1
ATOM 683 C CA . LEU A 1 91 ? 1.244 -5.690 2.700 1.00 83.69 91 LEU A CA 1
ATOM 684 C C . LEU A 1 91 ? 0.369 -6.926 2.949 1.00 83.69 91 LEU A C 1
ATOM 686 O O . LEU A 1 91 ? -0.291 -7.025 3.980 1.00 83.69 91 LEU A O 1
ATOM 690 N N . SER A 1 92 ? 0.393 -7.907 2.046 1.00 83.06 92 SER A N 1
ATOM 691 C CA . SER A 1 92 ? -0.349 -9.158 2.226 1.00 83.06 92 SER A CA 1
ATOM 692 C C . SER A 1 92 ? 0.146 -9.949 3.442 1.00 83.06 92 SER A C 1
ATOM 694 O O . SER A 1 92 ? -0.663 -10.456 4.218 1.00 83.06 92 SER A O 1
ATOM 696 N N . LEU A 1 93 ? 1.463 -9.992 3.666 1.00 87.88 93 LEU A N 1
ATOM 697 C CA . LEU A 1 93 ? 2.072 -10.673 4.806 1.00 87.88 93 LEU A CA 1
ATOM 698 C C . LEU A 1 93 ? 1.688 -10.015 6.135 1.00 87.88 93 LEU A C 1
ATOM 700 O O . LEU A 1 93 ? 1.302 -10.704 7.077 1.00 87.88 93 LEU A O 1
ATOM 704 N N . THR A 1 94 ? 1.753 -8.685 6.208 1.00 83.25 94 THR A N 1
ATOM 705 C CA . THR A 1 94 ? 1.337 -7.930 7.403 1.00 83.25 94 THR A CA 1
ATOM 706 C C . THR A 1 94 ? -0.159 -8.075 7.677 1.00 83.25 94 THR A C 1
ATOM 708 O O . THR A 1 94 ? -0.545 -8.314 8.821 1.00 83.25 94 THR A O 1
ATOM 711 N N . ALA A 1 95 ? -1.002 -8.038 6.641 1.00 82.44 95 ALA A N 1
ATOM 712 C CA . ALA A 1 95 ? -2.433 -8.309 6.766 1.00 82.44 95 ALA A CA 1
ATOM 713 C C . ALA A 1 95 ? -2.711 -9.743 7.248 1.00 82.44 95 ALA A C 1
ATOM 715 O O . ALA A 1 95 ? -3.580 -9.966 8.091 1.00 82.44 95 ALA A O 1
ATOM 716 N N . PHE A 1 96 ? -1.951 -10.723 6.756 1.00 84.75 96 PHE A N 1
ATOM 717 C CA . PHE A 1 96 ? -2.066 -12.114 7.182 1.00 84.75 96 PHE A CA 1
ATOM 718 C C . PHE A 1 96 ? -1.629 -12.309 8.640 1.00 84.75 96 PHE A C 1
ATOM 720 O O . PHE A 1 96 ? -2.336 -12.957 9.411 1.00 84.75 96 PHE A O 1
ATOM 727 N N . ALA A 1 97 ? -0.518 -11.691 9.049 1.00 84.06 97 ALA A N 1
ATOM 728 C CA . ALA A 1 97 ? -0.057 -11.699 10.435 1.00 84.06 97 ALA A CA 1
ATOM 729 C C . ALA A 1 97 ? -1.089 -11.059 11.379 1.00 84.06 97 ALA A C 1
ATOM 731 O O . ALA A 1 97 ? -1.392 -11.612 12.439 1.00 84.06 97 ALA A O 1
ATOM 732 N N . LEU A 1 98 ? -1.690 -9.937 10.968 1.00 80.31 98 LEU A N 1
ATOM 733 C CA . LEU A 1 98 ? -2.765 -9.291 11.720 1.00 80.31 98 LEU A CA 1
ATOM 734 C C . LEU A 1 98 ? -3.989 -10.208 11.842 1.00 80.31 98 LEU A C 1
ATOM 736 O O . LEU A 1 98 ? -4.537 -10.355 12.931 1.00 80.31 98 LEU A O 1
ATOM 740 N N . ARG A 1 99 ? -4.377 -10.888 10.756 1.00 78.31 99 ARG A N 1
ATOM 741 C CA . ARG A 1 99 ? -5.480 -11.859 10.765 1.00 78.31 99 ARG A CA 1
ATOM 742 C C . ARG A 1 99 ? -5.236 -13.009 11.743 1.00 78.31 99 ARG A C 1
ATOM 744 O O . ARG A 1 99 ? -6.177 -13.423 12.413 1.00 78.31 99 ARG A O 1
ATOM 751 N N . ILE A 1 100 ? -4.008 -13.532 11.821 1.00 81.69 100 ILE A N 1
ATOM 752 C CA . ILE A 1 100 ? -3.657 -14.583 12.791 1.00 81.69 100 ILE A CA 1
ATOM 753 C C . ILE A 1 100 ? -3.833 -14.058 14.214 1.00 81.69 100 ILE A C 1
ATOM 755 O O . ILE A 1 100 ? -4.465 -14.724 15.029 1.00 81.69 100 ILE A O 1
ATOM 759 N N . LYS A 1 101 ? -3.333 -12.850 14.495 1.00 77.00 101 LYS A N 1
ATOM 760 C CA . LYS A 1 101 ? -3.423 -12.250 15.829 1.00 77.00 101 LYS A CA 1
ATOM 761 C C . LYS A 1 101 ? -4.871 -12.012 16.266 1.00 77.00 101 LYS A C 1
ATOM 763 O O . LYS A 1 101 ? -5.228 -12.364 17.377 1.00 77.00 101 LYS A O 1
ATOM 768 N N . MET A 1 102 ? -5.722 -11.501 15.377 1.00 68.00 102 MET A N 1
ATOM 769 C CA . MET A 1 102 ? -7.134 -11.220 15.687 1.00 68.00 102 MET A CA 1
ATOM 770 C C . MET A 1 102 ? -8.024 -12.464 15.800 1.00 68.00 102 MET A C 1
ATOM 772 O O . MET A 1 102 ? -9.181 -12.339 16.179 1.00 68.00 102 MET A O 1
ATOM 776 N N . ARG A 1 103 ? -7.528 -13.646 15.419 1.00 64.25 103 ARG A N 1
ATOM 777 C CA . ARG A 1 103 ? -8.243 -14.924 15.552 1.00 64.25 103 ARG A CA 1
ATOM 778 C C . ARG A 1 103 ? -7.860 -15.672 16.840 1.00 64.25 103 ARG A C 1
ATOM 780 O O . ARG A 1 103 ? -8.448 -16.712 17.117 1.00 64.25 103 ARG A O 1
ATOM 787 N N . GLY A 1 104 ? -6.846 -15.184 17.561 1.00 57.31 104 GLY A N 1
ATOM 788 C CA . GLY A 1 104 ? -6.387 -15.734 18.839 1.00 57.31 104 GLY A CA 1
ATOM 789 C C . GLY A 1 104 ? -6.930 -15.019 20.083 1.00 57.31 104 GLY A C 1
ATOM 790 O O . GLY A 1 104 ? -6.715 -15.541 21.172 1.00 57.31 104 GLY A O 1
ATOM 791 N N . ASP A 1 105 ? -7.608 -13.879 19.913 1.00 44.94 105 ASP A N 1
ATOM 792 C CA . ASP A 1 105 ? -8.427 -13.194 20.933 1.00 44.94 105 ASP A CA 1
ATOM 793 C C . ASP A 1 105 ? -9.905 -13.594 20.776 1.00 44.94 105 ASP A C 1
ATOM 795 O O . ASP A 1 105 ? -10.623 -13.637 21.800 1.00 44.94 105 ASP A O 1
#

InterPro domains:
  IPR011701 Major facilitator superfamily [PF07690] (14-98)
  IPR020846 Major facilitator superfamily domain [PS50850] (1-105)
  IPR036259 MFS transporter superfamily [G3DSA:1.20.1250.20] (1-102)
  IPR036259 MFS transporter superfamily [SSF103473] (8-104)

Mean predicted aligned error: 9.58 Å

Secondary structure (DSSP, 8-state):
-HHHHHHHTTTS-THHHHHHHHHHHHTTHHHHHHHHHHHS-GGGHHHHHHHHHHHHHHHHHHHHHHHHHHHHHHS-HHHHHHHHHHHHHHHHHHHHHHHHHHT--

Organism: NCBI:txid412755